Protein AF-A0A2E7ARB1-F1 (afdb_monomer)

Secondary structure (DSSP, 8-state):
-----------------------SHHHHHHHHHHHHHHTT-TTPBP-----S-GGG--SS-HHHHHHHHTTPBB---EEETTEEEEEB-SSS-SEEEEE-TTT-------

Mean predicted aligned error: 11.28 Å

pLDDT: mean 81.91, std 20.46, range [34.84, 97.38]

Solvent-accessible surface area (backbone atoms only — not comparable to full-atom values): 7170 Å² total; per-residue (Å²): 134,86,83,85,86,80,84,86,78,90,69,82,85,76,78,81,78,86,71,86,87,88,67,73,64,52,59,48,50,52,48,51,42,52,51,45,52,74,71,53,47,49,72,37,65,33,83,64,61,89,77,91,58,54,85,77,43,85,74,59,56,52,67,58,43,28,60,68,42,40,74,24,30,28,64,42,70,47,75,60,78,72,30,39,38,29,36,34,59,69,94,65,75,52,62,51,76,47,69,46,76,94,80,54,83,87,83,88,78,135

Sequence (110 aa):
MSGKREEWQQQPLILSLSKESKMPELPEVENTRRNLVRAGLPGSTITGANITWANTVKKPSAAELAEGLKGRTIQDIERQGKYLILPLSGSGPTNFIIHLGMTGRLQVQP

Structure (mmCIF, N/CA/C/O backbone):
data_AF-A0A2E7ARB1-F1
#
_entry.id   AF-A0A2E7ARB1-F1
#
loop_
_atom_site.group_PDB
_atom_site.id
_atom_site.type_symbol
_atom_site.label_atom_id
_atom_site.label_alt_id
_atom_site.label_comp_id
_atom_site.label_asym_id
_atom_site.label_entity_id
_atom_site.label_seq_id
_atom_site.pdbx_PDB_ins_code
_atom_site.Cartn_x
_atom_site.Cartn_y
_atom_site.Cartn_z
_atom_site.occupancy
_atom_site.B_iso_or_equiv
_atom_site.auth_seq_id
_atom_site.auth_comp_id
_atom_site.auth_asym_id
_atom_site.auth_atom_id
_atom_site.pdbx_PDB_model_num
ATOM 1 N N . MET A 1 1 ? 8.668 27.743 -69.723 1.00 40.34 1 MET A N 1
ATOM 2 C CA . MET A 1 1 ? 9.175 28.670 -68.687 1.00 40.34 1 MET A CA 1
ATOM 3 C C . MET A 1 1 ? 8.014 29.174 -67.850 1.00 40.34 1 MET A C 1
ATOM 5 O O . MET A 1 1 ? 7.012 29.535 -68.442 1.00 40.34 1 MET A O 1
ATOM 9 N N . SER A 1 2 ? 8.218 29.239 -66.528 1.00 39.94 2 SER A N 1
ATOM 10 C CA . SER A 1 2 ? 7.452 30.008 -65.528 1.00 39.94 2 SER A CA 1
ATOM 11 C C . SER A 1 2 ? 5.959 29.662 -65.413 1.00 39.94 2 SER A C 1
ATOM 13 O O . SER A 1 2 ? 5.166 29.947 -66.294 1.00 39.94 2 SER A O 1
ATOM 15 N N . GLY A 1 3 ? 5.502 28.985 -64.362 1.00 37.09 3 GLY A N 1
ATOM 16 C CA . GLY A 1 3 ? 5.639 29.440 -62.978 1.00 37.09 3 GLY A CA 1
ATOM 17 C C . GLY A 1 3 ? 4.308 30.059 -62.548 1.00 37.09 3 GLY A C 1
ATOM 18 O O . GLY A 1 3 ? 4.203 31.274 -62.405 1.00 37.09 3 GLY A O 1
ATOM 19 N N . LYS A 1 4 ? 3.274 29.215 -62.434 1.00 39.66 4 LYS A N 1
ATOM 20 C CA . LYS A 1 4 ? 1.928 29.591 -61.989 1.00 39.66 4 LYS A CA 1
ATOM 21 C C . LYS A 1 4 ? 2.011 29.938 -60.497 1.00 39.66 4 LYS A C 1
ATOM 23 O O . LYS A 1 4 ? 2.361 29.085 -59.687 1.00 39.66 4 LYS A O 1
ATOM 28 N N . ARG A 1 5 ? 1.795 31.213 -60.169 1.00 47.06 5 ARG A N 1
ATOM 29 C CA . ARG A 1 5 ? 1.666 31.740 -58.805 1.00 47.06 5 ARG A CA 1
ATOM 30 C C . ARG A 1 5 ? 0.182 31.844 -58.498 1.00 47.06 5 ARG A C 1
ATOM 32 O O . ARG A 1 5 ? -0.439 32.745 -59.028 1.00 47.06 5 ARG A O 1
ATOM 39 N N . GLU A 1 6 ? -0.308 30.954 -57.651 1.00 40.81 6 GLU A N 1
ATOM 40 C CA . GLU A 1 6 ? -1.586 30.940 -56.922 1.00 40.81 6 GLU A CA 1
ATOM 41 C C . GLU A 1 6 ? -1.445 29.669 -56.060 1.00 40.81 6 GLU A C 1
ATOM 43 O O . GLU A 1 6 ? -1.047 28.633 -56.577 1.00 40.81 6 GLU A O 1
ATOM 48 N N . GLU A 1 7 ? -1.560 29.642 -54.737 1.00 42.78 7 GLU A N 1
ATOM 49 C CA . GLU A 1 7 ? -2.698 30.052 -53.929 1.00 42.78 7 GLU A CA 1
ATOM 50 C C . GLU A 1 7 ? -2.299 29.741 -52.465 1.00 42.78 7 GLU A C 1
ATOM 52 O O . GLU A 1 7 ? -1.845 28.634 -52.181 1.00 42.78 7 GLU A O 1
ATOM 57 N N . TRP A 1 8 ? -2.427 30.683 -51.526 1.00 34.84 8 TRP A N 1
ATOM 58 C CA . TRP A 1 8 ? -2.340 30.385 -50.087 1.00 34.84 8 TRP A CA 1
ATOM 59 C C . TRP A 1 8 ? -3.606 30.911 -49.418 1.00 34.84 8 TRP A C 1
ATOM 61 O O . TRP A 1 8 ? -3.603 31.946 -48.754 1.00 34.84 8 TRP A O 1
ATOM 71 N N . GLN A 1 9 ? -4.717 30.205 -49.635 1.00 41.69 9 GLN A N 1
ATOM 72 C CA . GLN A 1 9 ? -5.863 30.298 -48.739 1.00 41.69 9 GLN A CA 1
ATOM 73 C C . GLN A 1 9 ? -5.494 29.603 -47.429 1.00 41.69 9 GLN A C 1
ATOM 75 O O . GLN A 1 9 ? -5.115 28.431 -47.408 1.00 41.69 9 GLN A O 1
ATOM 80 N N . GLN A 1 10 ? -5.574 30.359 -46.338 1.00 48.06 10 GLN A N 1
ATOM 81 C CA . GLN A 1 10 ? -5.403 29.850 -44.989 1.00 48.06 10 GLN A CA 1
ATOM 82 C C . GLN A 1 10 ? -6.454 28.777 -44.705 1.00 48.06 10 GLN A C 1
ATOM 84 O O . GLN A 1 10 ? -7.639 29.071 -44.575 1.00 48.06 10 GLN A O 1
ATOM 89 N N . GLN A 1 11 ? -5.998 27.535 -44.582 1.00 48.62 11 GLN A N 1
ATOM 90 C CA . GLN A 1 11 ? -6.768 26.449 -43.995 1.00 48.62 11 GLN A CA 1
ATOM 91 C C . GLN A 1 11 ? -6.165 26.169 -42.613 1.00 48.62 11 GLN A C 1
ATOM 93 O O . GLN A 1 11 ? -4.945 26.001 -42.513 1.00 48.62 11 GLN A O 1
ATOM 98 N N . PRO A 1 12 ? -6.966 26.175 -41.534 1.00 38.34 12 PRO A N 1
ATOM 99 C CA . PRO A 1 12 ? -6.458 25.918 -40.197 1.00 38.34 12 PRO A CA 1
ATOM 100 C C . PRO A 1 12 ? -5.870 24.507 -40.148 1.00 38.34 12 PRO A C 1
ATOM 102 O O . PRO A 1 12 ? -6.464 23.560 -40.660 1.00 38.34 12 PRO A O 1
ATOM 105 N N . LEU A 1 13 ? -4.689 24.391 -39.537 1.00 40.78 13 LEU A N 1
ATOM 106 C CA . LEU A 1 13 ? -4.010 23.136 -39.226 1.00 40.78 13 LEU A CA 1
ATOM 107 C C . LEU A 1 13 ? -4.958 22.218 -38.441 1.00 40.78 13 LEU A C 1
ATOM 109 O O . LEU A 1 13 ? -4.995 22.245 -37.212 1.00 40.78 13 LEU A O 1
ATOM 113 N N . ILE A 1 14 ? -5.712 21.378 -39.150 1.00 42.19 14 ILE A N 1
ATOM 114 C CA . ILE A 1 14 ? -6.279 20.166 -38.573 1.00 42.19 14 ILE A CA 1
ATOM 115 C C . ILE A 1 14 ? -5.076 19.260 -38.345 1.00 42.19 14 ILE A C 1
ATOM 117 O O . ILE A 1 14 ? -4.572 18.606 -39.259 1.00 42.19 14 ILE A O 1
ATOM 121 N N . LEU A 1 15 ? -4.555 19.313 -37.121 1.00 40.62 15 LEU A N 1
ATOM 122 C CA . LEU A 1 15 ? -3.476 18.465 -36.654 1.00 40.62 15 LEU A CA 1
ATOM 123 C C . LEU A 1 15 ? -3.978 17.016 -36.692 1.00 40.62 15 LEU A C 1
ATOM 125 O O . LEU A 1 15 ? -4.616 16.529 -35.761 1.00 40.62 15 LEU A O 1
ATOM 129 N N . SER A 1 16 ? -3.710 16.339 -37.807 1.00 51.91 16 SER A N 1
ATOM 130 C CA . SER A 1 16 ? -3.800 14.891 -37.918 1.00 51.91 16 SER A CA 1
ATOM 131 C C . SER A 1 16 ? -2.779 14.281 -36.956 1.00 51.91 16 SER A C 1
ATOM 133 O O . SER A 1 16 ? -1.606 14.101 -37.278 1.00 51.91 16 SER A O 1
ATOM 135 N N . LEU A 1 17 ? -3.217 14.012 -35.726 1.00 49.00 17 LEU A N 1
ATOM 136 C CA . LEU A 1 17 ? -2.490 13.191 -34.766 1.00 49.00 17 LEU A CA 1
ATOM 137 C C . LEU A 1 17 ? -2.907 11.734 -34.941 1.00 49.00 17 LEU A C 1
ATOM 139 O O . LEU A 1 17 ? -3.543 11.137 -34.079 1.00 49.00 17 LEU A O 1
ATOM 143 N N . SER A 1 18 ? -2.503 11.130 -36.053 1.00 51.53 18 SER A N 1
ATOM 144 C CA . SER A 1 18 ? -2.385 9.677 -36.124 1.00 51.53 18 SER A CA 1
ATOM 145 C C . SER A 1 18 ? -0.998 9.260 -35.637 1.00 51.53 18 SER A C 1
ATOM 147 O O . SER A 1 18 ? -0.069 9.086 -36.427 1.00 51.53 18 SER A O 1
ATOM 149 N N . LYS A 1 19 ? -0.874 9.083 -34.316 1.00 49.38 19 LYS A N 1
ATOM 150 C CA . LYS A 1 19 ? 0.039 8.095 -33.725 1.00 49.38 19 LYS A CA 1
ATOM 151 C C . LYS A 1 19 ? -0.495 7.600 -32.383 1.00 49.38 19 LYS A C 1
ATOM 153 O O . LYS A 1 19 ? 0.002 7.948 -31.316 1.00 49.38 19 LYS A O 1
ATOM 158 N N . GLU A 1 20 ? -1.509 6.753 -32.475 1.00 62.44 20 GLU A N 1
ATOM 159 C CA . GLU A 1 20 ? -1.827 5.773 -31.442 1.00 62.44 20 GLU A CA 1
ATOM 160 C C . GLU A 1 20 ? -0.581 4.897 -31.176 1.00 62.44 20 GLU A C 1
ATOM 162 O O . GLU A 1 20 ? 0.122 4.524 -32.120 1.00 62.44 20 GLU A O 1
ATOM 167 N N . SER A 1 21 ? -0.354 4.522 -29.910 1.00 56.66 21 SER A N 1
ATOM 168 C CA . SER A 1 21 ? 0.707 3.638 -29.366 1.00 56.66 21 SER A CA 1
ATOM 169 C C . SER A 1 21 ? 1.952 4.326 -28.780 1.00 56.66 21 SER A C 1
ATOM 171 O O . SER A 1 21 ? 2.974 4.454 -29.453 1.00 56.66 21 SER A O 1
ATOM 173 N N . LYS A 1 22 ? 1.905 4.668 -27.480 1.00 44.50 22 LYS A N 1
ATOM 174 C CA . LYS A 1 22 ? 2.970 4.388 -26.479 1.00 44.50 22 LYS A CA 1
ATOM 175 C C . LYS A 1 22 ? 2.670 5.082 -25.146 1.00 44.50 22 LYS A C 1
ATOM 177 O O . LYS A 1 22 ? 3.228 6.132 -24.883 1.00 44.50 22 LYS A O 1
ATOM 182 N N . MET A 1 23 ? 1.861 4.470 -24.283 1.00 43.19 23 MET A N 1
ATOM 183 C CA . MET A 1 23 ? 2.086 4.488 -22.826 1.00 43.19 23 MET A CA 1
ATOM 184 C C . MET A 1 23 ? 1.403 3.252 -22.224 1.00 43.19 23 MET A C 1
ATOM 186 O O . MET A 1 23 ? 0.275 3.373 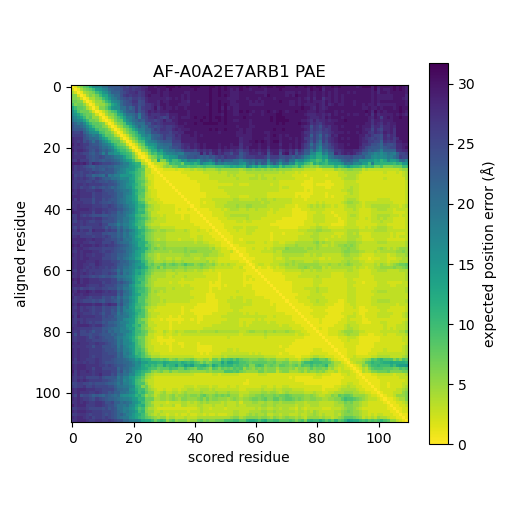-21.769 1.00 43.19 23 MET A O 1
ATOM 190 N N . PRO A 1 24 ? 2.020 2.057 -22.250 1.00 50.41 24 PRO A N 1
ATOM 191 C CA . PRO A 1 24 ? 1.475 0.892 -21.545 1.00 50.41 24 PRO A CA 1
ATOM 192 C C . PRO A 1 24 ? 1.498 1.061 -20.013 1.00 50.41 24 PRO A C 1
ATOM 194 O O . PRO A 1 24 ? 0.604 0.568 -19.332 1.00 50.41 24 PRO A O 1
ATOM 197 N N . GLU A 1 25 ? 2.446 1.832 -19.468 1.00 58.69 25 GLU A N 1
ATOM 198 C CA . GLU A 1 25 ? 2.661 1.895 -18.013 1.00 58.69 25 GLU A CA 1
ATOM 199 C C . GLU A 1 25 ? 1.632 2.748 -17.247 1.00 58.69 25 GLU A C 1
ATOM 201 O O . GLU A 1 25 ? 1.252 2.402 -16.131 1.00 58.69 25 GLU A O 1
ATOM 206 N N . LEU A 1 26 ? 1.121 3.850 -17.817 1.00 69.88 26 LEU A N 1
ATOM 207 C CA . LEU A 1 26 ? 0.101 4.666 -17.130 1.00 69.88 26 LEU A CA 1
ATOM 208 C C . LEU A 1 26 ? -1.257 3.947 -16.990 1.00 69.88 26 LEU A C 1
ATOM 210 O O . LEU A 1 26 ? -1.830 3.995 -15.895 1.00 69.88 26 LEU A O 1
ATOM 214 N N . PRO A 1 27 ? -1.780 3.265 -18.032 1.00 79.25 27 PRO A N 1
ATOM 215 C CA . PRO A 1 27 ? -2.935 2.385 -17.904 1.00 79.25 27 PRO A CA 1
ATOM 216 C C . PRO A 1 27 ? -2.730 1.279 -16.871 1.00 79.25 27 PRO A C 1
ATOM 218 O O . PRO A 1 27 ? -3.678 0.941 -16.168 1.00 79.25 27 PRO A O 1
ATOM 221 N N . GLU A 1 28 ? -1.521 0.728 -16.747 1.00 84.75 28 GLU A N 1
ATOM 222 C CA . GLU A 1 28 ? -1.236 -0.351 -15.798 1.00 84.75 28 GLU A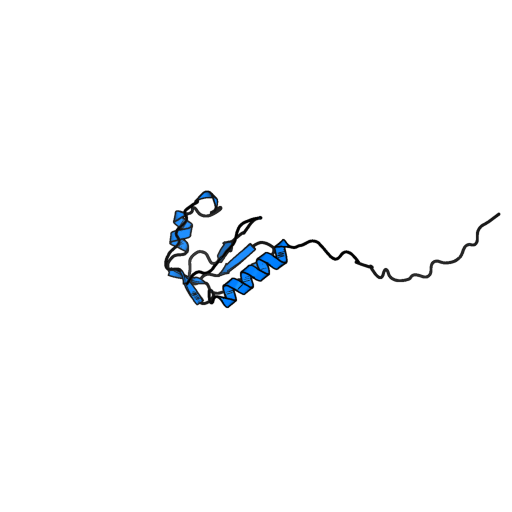 CA 1
ATOM 223 C C . GLU A 1 28 ? -1.282 0.119 -14.340 1.00 84.75 28 GLU A C 1
ATOM 225 O O . GLU A 1 28 ? -1.898 -0.539 -13.495 1.00 84.75 28 GLU A O 1
ATOM 230 N N . VAL A 1 29 ? -0.728 1.299 -14.039 1.00 90.12 29 VAL A N 1
ATOM 231 C CA . VAL A 1 29 ? -0.844 1.895 -12.698 1.00 90.12 29 VAL A CA 1
ATOM 232 C C . VAL A 1 29 ? -2.308 2.210 -12.378 1.00 90.12 29 VAL A C 1
ATOM 234 O O . VAL A 1 29 ? -2.771 1.927 -11.275 1.00 90.12 29 VAL A O 1
ATOM 237 N N . GLU A 1 30 ? -3.072 2.738 -13.339 1.00 92.88 30 GLU A N 1
ATOM 238 C CA . GLU A 1 30 ? -4.506 2.989 -13.142 1.00 92.88 30 GLU A CA 1
ATOM 239 C C . GLU A 1 30 ? -5.309 1.689 -12.967 1.00 92.88 30 GLU A C 1
ATOM 241 O O . GLU A 1 30 ? -6.198 1.618 -12.120 1.00 92.88 30 GLU A O 1
ATOM 246 N N . ASN A 1 31 ? -4.984 0.636 -13.719 1.00 93.06 31 ASN A N 1
ATOM 247 C CA . ASN A 1 31 ? -5.559 -0.695 -13.526 1.00 93.06 31 ASN A CA 1
ATOM 248 C C . ASN A 1 31 ? -5.261 -1.224 -12.126 1.00 93.06 31 ASN A C 1
ATOM 250 O O . ASN A 1 31 ? -6.173 -1.690 -11.446 1.00 93.06 31 ASN A O 1
ATOM 254 N N . THR A 1 32 ? -4.012 -1.105 -11.677 1.00 93.31 32 THR A N 1
ATOM 255 C CA . THR A 1 32 ? -3.605 -1.499 -10.325 1.00 93.31 32 THR A CA 1
ATOM 256 C C . THR A 1 32 ? -4.416 -0.740 -9.279 1.00 93.31 32 THR 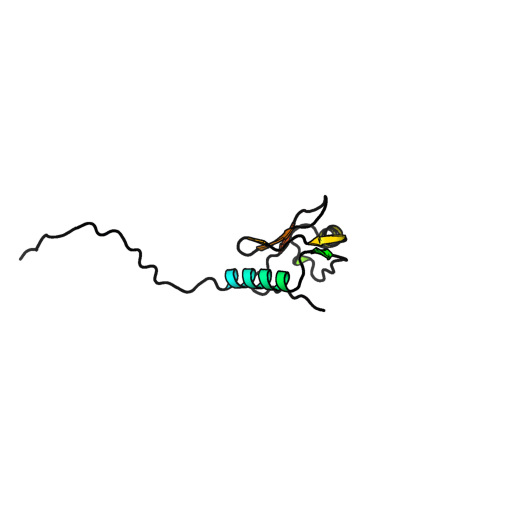A C 1
ATOM 258 O O . THR A 1 32 ? -5.008 -1.367 -8.405 1.00 93.31 32 THR A O 1
ATOM 261 N N . ARG A 1 33 ? -4.546 0.588 -9.416 1.00 95.00 33 ARG A N 1
ATOM 262 C CA . ARG A 1 33 ? -5.380 1.424 -8.538 1.00 95.00 33 ARG A CA 1
ATOM 263 C C . ARG A 1 33 ? -6.815 0.897 -8.459 1.00 95.00 33 ARG A C 1
ATOM 265 O O . ARG A 1 33 ? -7.316 0.631 -7.370 1.00 95.00 33 ARG A O 1
ATOM 272 N N . ARG A 1 34 ? -7.463 0.682 -9.611 1.00 94.56 34 ARG A N 1
ATOM 273 C CA . ARG A 1 34 ? -8.840 0.162 -9.680 1.00 94.56 34 ARG A CA 1
ATOM 274 C C . ARG A 1 34 ? -8.980 -1.220 -9.051 1.00 94.56 34 ARG A C 1
ATOM 276 O O . ARG A 1 34 ? -9.974 -1.468 -8.375 1.00 94.56 34 ARG A O 1
ATOM 283 N N . ASN A 1 35 ? -8.013 -2.106 -9.265 1.00 94.38 35 ASN A N 1
ATOM 284 C CA . ASN A 1 35 ? -8.036 -3.452 -8.699 1.00 94.38 35 ASN A CA 1
ATOM 285 C C . ASN A 1 35 ? -7.935 -3.420 -7.174 1.00 94.38 35 ASN A C 1
ATOM 287 O O . ASN A 1 35 ? -8.693 -4.114 -6.506 1.00 94.38 35 ASN A O 1
ATOM 291 N N . LEU A 1 36 ? -7.061 -2.576 -6.622 1.00 94.88 36 LEU A N 1
ATOM 292 C CA . LEU A 1 36 ? -6.930 -2.413 -5.176 1.00 94.88 36 LEU A CA 1
ATOM 293 C C . LEU A 1 36 ? -8.208 -1.830 -4.549 1.00 94.88 36 LEU A C 1
ATOM 295 O O . LEU A 1 36 ? -8.659 -2.319 -3.517 1.00 94.88 36 LEU A O 1
ATOM 299 N N . VAL A 1 37 ? -8.842 -0.846 -5.198 1.00 95.56 37 VAL A N 1
ATOM 300 C CA . VAL A 1 37 ? -10.136 -0.303 -4.744 1.00 95.56 37 VAL A CA 1
ATOM 301 C C . VAL A 1 37 ? -11.222 -1.381 -4.768 1.00 95.56 37 VAL A C 1
ATOM 303 O O . VAL A 1 37 ? -11.933 -1.557 -3.785 1.00 95.56 37 VAL A O 1
ATOM 306 N N . ARG A 1 38 ? -11.324 -2.151 -5.861 1.00 95.31 38 ARG A N 1
ATOM 307 C CA . ARG A 1 38 ? -12.288 -3.262 -5.985 1.00 95.31 38 ARG A CA 1
ATOM 308 C C . ARG A 1 38 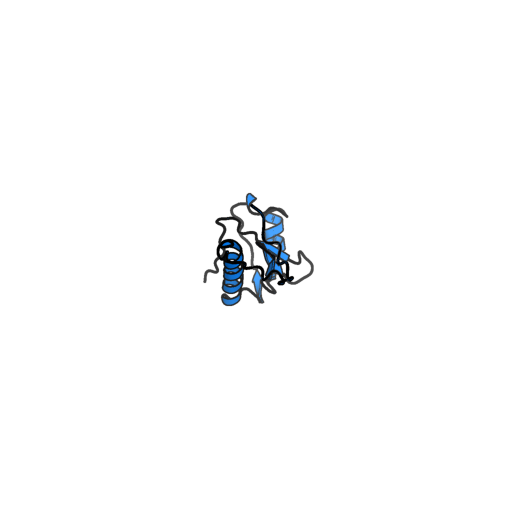? -12.062 -4.367 -4.957 1.00 95.31 38 ARG A C 1
ATOM 310 O O . ARG A 1 38 ? -13.020 -5.019 -4.565 1.00 95.31 38 ARG A O 1
ATOM 317 N N . ALA A 1 39 ? -10.819 -4.566 -4.530 1.00 94.62 39 ALA A N 1
ATOM 318 C CA . ALA A 1 39 ? -10.468 -5.506 -3.475 1.00 94.62 39 ALA A CA 1
ATOM 319 C C . ALA A 1 39 ? -10.823 -5.004 -2.059 1.00 94.62 39 ALA A C 1
ATOM 321 O O . ALA A 1 39 ? -10.595 -5.729 -1.097 1.00 94.62 39 ALA A O 1
ATOM 322 N N . GLY A 1 40 ? -11.375 -3.792 -1.914 1.00 94.88 40 GLY A N 1
ATOM 323 C CA . GLY A 1 40 ? -11.841 -3.267 -0.627 1.00 94.88 40 GLY A CA 1
ATOM 324 C C . GLY A 1 40 ? -10.740 -2.677 0.255 1.00 94.88 40 GLY A C 1
ATOM 325 O O . GLY A 1 40 ? -10.899 -2.610 1.470 1.00 94.88 40 GLY A O 1
ATOM 326 N N . LEU A 1 41 ? -9.613 -2.250 -0.327 1.00 94.81 41 LEU A N 1
ATOM 327 C CA . LEU A 1 41 ? -8.538 -1.628 0.453 1.00 94.81 41 LEU A CA 1
ATOM 328 C C . LEU A 1 41 ? -8.947 -0.302 1.131 1.00 94.81 41 LEU A C 1
ATOM 330 O O . LEU A 1 41 ? -8.561 -0.107 2.284 1.00 94.81 41 LEU A O 1
ATOM 334 N N . PRO A 1 42 ? -9.689 0.620 0.478 1.00 96.69 42 PRO A N 1
ATOM 335 C CA . PRO A 1 42 ? -10.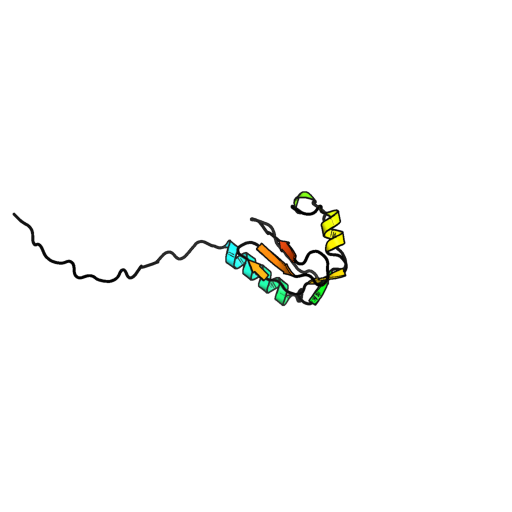195 1.815 1.151 1.00 96.69 42 PRO A CA 1
ATOM 336 C C . PRO A 1 42 ? -11.070 1.452 2.357 1.00 96.69 42 PRO A C 1
ATOM 338 O O . PRO A 1 42 ? -11.931 0.580 2.273 1.00 96.69 42 PRO A O 1
ATOM 341 N N . GLY A 1 43 ? -10.838 2.113 3.488 1.00 96.38 43 GLY A N 1
ATOM 342 C CA . GLY A 1 43 ? -11.459 1.812 4.778 1.00 96.38 43 GLY A CA 1
ATOM 343 C C . GLY A 1 43 ? -10.762 0.711 5.586 1.00 96.38 43 GLY A C 1
ATOM 344 O O . GLY A 1 43 ? -11.093 0.527 6.755 1.00 96.38 43 GLY A O 1
ATOM 345 N N . SER A 1 44 ? -9.772 0.009 5.024 1.00 96.12 44 SER A N 1
ATOM 346 C CA . SER A 1 44 ? -9.022 -1.024 5.748 1.00 96.12 44 SER A CA 1
ATOM 347 C C . SER A 1 44 ? -7.966 -0.426 6.680 1.00 96.12 44 SER A C 1
ATOM 349 O O . SER A 1 44 ? -7.238 0.502 6.313 1.00 96.12 44 SER A O 1
ATOM 351 N N . THR A 1 45 ? -7.838 -1.003 7.878 1.00 96.69 45 THR A N 1
ATOM 352 C CA . THR A 1 45 ? -6.810 -0.635 8.864 1.00 96.69 45 THR A CA 1
ATOM 353 C C . THR A 1 45 ? -5.590 -1.537 8.740 1.00 96.69 45 THR A C 1
ATOM 355 O O . THR A 1 45 ? -5.689 -2.761 8.807 1.00 96.69 45 THR A O 1
ATOM 358 N N . ILE A 1 46 ? -4.419 -0.925 8.602 1.00 95.94 46 ILE A N 1
ATOM 359 C CA . ILE A 1 46 ? -3.139 -1.619 8.520 1.00 95.94 46 ILE A CA 1
ATOM 360 C C . ILE A 1 46 ? -2.760 -2.120 9.918 1.00 95.94 46 ILE A C 1
ATOM 362 O O . ILE A 1 46 ? -2.526 -1.333 10.832 1.00 95.94 46 ILE A O 1
ATOM 366 N N . THR A 1 47 ? -2.669 -3.435 10.101 1.00 96.81 47 THR A N 1
ATOM 367 C CA . THR A 1 47 ? -2.295 -4.052 11.390 1.00 96.81 47 THR A CA 1
ATOM 368 C C . THR A 1 47 ? -0.781 -4.134 11.596 1.00 96.81 47 THR A C 1
ATOM 370 O O . THR A 1 47 ? -0.304 -4.171 12.731 1.00 96.81 47 THR A O 1
ATOM 373 N N . GLY A 1 48 ? -0.017 -4.117 10.505 1.00 94.69 48 GLY A N 1
ATOM 374 C CA . GLY A 1 48 ? 1.439 -4.095 10.492 1.00 94.69 48 GLY A CA 1
ATOM 375 C C . GLY A 1 48 ? 1.978 -4.185 9.066 1.00 94.69 48 GLY A C 1
ATOM 376 O O . GLY A 1 48 ? 1.233 -4.456 8.125 1.00 94.69 48 GLY A O 1
ATOM 377 N N . ALA A 1 49 ? 3.281 -3.963 8.907 1.00 94.81 49 ALA A N 1
ATOM 378 C CA . ALA A 1 49 ? 3.972 -4.101 7.632 1.00 94.81 49 ALA A CA 1
ATOM 379 C C . ALA A 1 49 ? 5.237 -4.943 7.814 1.00 94.81 49 ALA A C 1
ATOM 381 O O . ALA A 1 49 ? 6.061 -4.652 8.679 1.00 94.81 49 ALA A O 1
ATOM 382 N N . ASN A 1 50 ? 5.399 -5.973 6.984 1.00 95.50 50 ASN A N 1
ATOM 383 C CA . ASN A 1 50 ? 6.615 -6.778 6.938 1.00 95.50 50 ASN A CA 1
ATOM 384 C C . ASN A 1 50 ? 7.428 -6.399 5.696 1.00 95.50 50 ASN A C 1
ATOM 386 O O . ASN A 1 50 ? 6.988 -6.632 4.570 1.00 95.50 50 ASN A O 1
ATOM 390 N N . ILE A 1 51 ? 8.605 -5.805 5.897 1.00 95.06 51 ILE A N 1
ATOM 391 C CA . ILE A 1 51 ? 9.460 -5.304 4.815 1.00 95.06 51 ILE A CA 1
ATOM 392 C C . ILE A 1 51 ? 10.710 -6.174 4.750 1.00 95.06 51 ILE A C 1
ATOM 394 O O . ILE A 1 51 ? 11.643 -6.011 5.529 1.00 95.06 51 ILE A O 1
ATOM 398 N N . THR A 1 52 ? 10.729 -7.101 3.797 1.00 94.19 52 THR A N 1
ATOM 399 C CA . THR A 1 52 ? 11.824 -8.069 3.631 1.00 94.19 52 THR A CA 1
ATOM 400 C C . THR A 1 52 ? 13.033 -7.492 2.897 1.00 94.19 52 THR A C 1
ATOM 402 O O . THR A 1 52 ? 14.143 -7.995 3.053 1.00 94.19 52 THR A O 1
ATOM 405 N N . TRP A 1 53 ? 12.845 -6.423 2.116 1.00 93.81 53 TRP A N 1
ATOM 406 C CA . TRP A 1 53 ? 13.920 -5.756 1.385 1.00 93.81 53 TRP A CA 1
ATOM 407 C C . TRP A 1 53 ? 13.913 -4.245 1.625 1.00 93.81 53 TRP A C 1
ATOM 409 O O . TRP A 1 53 ? 13.184 -3.494 0.969 1.00 93.81 53 TRP A O 1
ATOM 419 N N . ALA A 1 54 ? 14.756 -3.799 2.562 1.00 91.50 54 ALA A N 1
ATOM 420 C CA . ALA A 1 54 ? 14.817 -2.411 3.022 1.00 91.50 54 ALA A CA 1
ATOM 421 C C . ALA A 1 54 ? 15.107 -1.396 1.900 1.00 91.50 54 ALA A C 1
ATOM 423 O O . ALA A 1 54 ? 14.567 -0.295 1.936 1.00 91.50 54 ALA A O 1
ATOM 424 N N . ASN A 1 55 ? 15.865 -1.780 0.863 1.00 91.88 55 ASN A N 1
ATOM 425 C CA . ASN A 1 55 ? 16.191 -0.902 -0.273 1.00 91.88 55 ASN A CA 1
ATOM 426 C C . ASN A 1 55 ? 14.966 -0.485 -1.107 1.00 91.88 55 ASN A C 1
ATOM 428 O O . ASN A 1 55 ? 15.053 0.454 -1.898 1.00 91.88 55 ASN A O 1
ATOM 432 N N . THR A 1 56 ? 13.825 -1.160 -0.939 1.00 91.81 56 THR A N 1
ATOM 433 C CA . THR A 1 56 ? 12.554 -0.757 -1.563 1.00 91.81 56 THR A CA 1
ATOM 434 C C . THR A 1 56 ? 12.032 0.555 -0.972 1.00 91.81 56 THR A C 1
ATOM 436 O O . THR A 1 56 ? 11.337 1.315 -1.648 1.00 91.81 56 THR A O 1
ATOM 439 N N . VAL A 1 57 ? 12.376 0.845 0.286 1.00 93.88 57 VAL A N 1
ATOM 440 C CA . VAL A 1 57 ? 11.936 2.048 0.989 1.00 93.88 57 VAL A CA 1
ATOM 441 C C . VAL A 1 57 ? 12.966 3.146 0.777 1.00 93.88 57 VAL A C 1
ATOM 443 O O . VAL A 1 57 ? 14.095 3.065 1.250 1.00 93.88 57 VAL A O 1
ATOM 446 N N . LYS A 1 58 ? 12.571 4.198 0.056 1.00 93.25 58 LYS A N 1
ATOM 447 C CA . LYS A 1 58 ? 13.457 5.347 -0.162 1.00 93.25 58 LYS A CA 1
ATOM 448 C C . LYS A 1 58 ? 13.535 6.256 1.057 1.00 93.25 58 LYS A C 1
ATOM 450 O O . LYS A 1 58 ? 14.624 6.689 1.416 1.00 93.25 58 LYS A O 1
ATOM 455 N N . LYS A 1 59 ? 12.374 6.613 1.609 1.00 91.12 59 LYS A N 1
ATOM 456 C CA . LYS A 1 59 ? 12.199 7.464 2.791 1.00 91.12 59 LYS A CA 1
ATOM 457 C C . LYS A 1 59 ? 10.849 7.122 3.433 1.00 91.12 59 LYS A C 1
ATOM 459 O O . LYS A 1 59 ? 9.889 6.961 2.674 1.00 91.12 59 LYS A O 1
ATOM 464 N N . PRO A 1 60 ? 10.733 7.067 4.769 1.00 91.88 60 PRO A N 1
ATOM 465 C CA . PRO A 1 60 ? 11.803 7.096 5.781 1.00 91.88 60 PRO A CA 1
ATOM 466 C C . PRO A 1 60 ? 12.605 5.772 5.778 1.00 91.88 60 PRO A C 1
ATOM 468 O O . PRO A 1 60 ? 12.698 5.135 4.730 1.00 91.88 60 PRO A O 1
ATOM 471 N N . SER A 1 61 ? 13.217 5.342 6.885 1.00 94.69 61 SER A N 1
ATOM 472 C CA . SER A 1 61 ? 13.745 3.971 6.966 1.00 94.69 61 SER A CA 1
ATOM 473 C C . SER A 1 61 ? 12.614 2.930 6.931 1.00 94.69 61 SER A C 1
ATOM 475 O O . SER A 1 61 ? 11.450 3.238 7.190 1.00 94.69 61 SER A O 1
ATOM 477 N N . ALA A 1 62 ? 12.941 1.671 6.627 1.00 94.31 62 ALA A N 1
ATOM 478 C CA . ALA A 1 62 ? 11.948 0.594 6.593 1.00 94.31 62 ALA A CA 1
ATOM 479 C C . ALA A 1 62 ? 11.254 0.379 7.953 1.00 94.31 62 ALA A C 1
ATOM 481 O O . ALA A 1 62 ? 10.043 0.175 7.992 1.00 94.31 62 ALA A O 1
ATOM 482 N N . ALA A 1 63 ? 11.996 0.476 9.060 1.00 93.94 63 ALA A N 1
ATOM 483 C CA . ALA A 1 63 ? 11.432 0.346 10.403 1.00 93.94 63 ALA A CA 1
ATOM 484 C C . ALA A 1 63 ? 10.468 1.499 10.727 1.00 93.94 63 ALA A C 1
ATOM 486 O O . ALA A 1 63 ? 9.347 1.262 11.167 1.00 93.94 63 ALA A O 1
ATOM 487 N N . GLU A 1 64 ? 10.865 2.740 10.434 1.00 94.00 64 GLU A N 1
ATOM 488 C CA . GLU A 1 64 ? 10.007 3.915 10.635 1.00 94.00 64 GLU A CA 1
ATOM 489 C C . GLU A 1 64 ? 8.755 3.869 9.759 1.00 94.00 64 GLU A C 1
ATOM 491 O O . GLU A 1 64 ? 7.680 4.269 10.201 1.00 94.00 64 GLU A O 1
ATOM 496 N N . LEU A 1 65 ? 8.869 3.365 8.525 1.00 94.19 65 LEU A N 1
ATOM 497 C CA . LEU A 1 65 ? 7.712 3.166 7.660 1.00 94.19 65 LEU A CA 1
ATOM 498 C C . LEU A 1 65 ? 6.755 2.134 8.265 1.00 94.19 65 LEU A C 1
ATOM 500 O O . LEU A 1 65 ? 5.557 2.387 8.323 1.00 94.19 65 LEU A O 1
ATOM 504 N N . ALA A 1 66 ? 7.265 0.987 8.719 1.00 94.38 66 ALA A N 1
ATOM 505 C CA . ALA A 1 66 ? 6.429 -0.066 9.286 1.00 94.38 66 ALA A CA 1
ATOM 506 C C . ALA A 1 66 ? 5.667 0.407 10.534 1.00 94.38 66 ALA A C 1
ATOM 508 O O . ALA A 1 66 ? 4.457 0.193 10.629 1.00 94.38 66 ALA A O 1
ATOM 509 N N . GLU A 1 67 ? 6.346 1.115 11.438 1.00 93.88 67 GLU A N 1
ATOM 510 C CA . GLU A 1 67 ? 5.715 1.715 12.616 1.00 93.88 67 GLU A CA 1
ATOM 511 C C . GLU A 1 67 ? 4.733 2.829 12.235 1.00 93.88 67 GLU A C 1
ATOM 513 O O . GLU A 1 67 ? 3.618 2.877 12.749 1.00 93.88 67 GLU A O 1
ATOM 518 N N . GLY A 1 68 ? 5.091 3.685 11.274 1.00 93.00 68 GLY A N 1
ATOM 519 C CA . GLY A 1 68 ? 4.234 4.776 10.812 1.00 93.00 68 GLY A CA 1
ATOM 520 C C . GLY A 1 68 ? 2.950 4.317 10.112 1.00 93.00 68 GLY A C 1
ATOM 521 O O . GLY A 1 68 ? 1.973 5.065 10.092 1.00 93.00 68 GLY A O 1
ATOM 522 N N . LEU A 1 69 ? 2.935 3.105 9.547 1.00 94.69 69 LEU A N 1
ATOM 523 C CA . LEU A 1 69 ? 1.757 2.505 8.915 1.00 94.69 69 LEU A CA 1
ATOM 524 C C . LEU A 1 69 ? 0.842 1.788 9.914 1.00 94.69 69 LEU A C 1
ATOM 526 O O . LEU A 1 69 ? -0.358 1.675 9.668 1.00 94.69 69 LEU A O 1
ATOM 530 N N . LYS A 1 70 ? 1.380 1.292 11.028 1.00 95.19 70 LYS A N 1
ATOM 531 C CA . LYS A 1 70 ? 0.632 0.474 11.983 1.00 95.19 70 LYS A CA 1
ATOM 532 C C . LYS A 1 70 ? -0.532 1.254 12.606 1.00 95.19 70 LYS A C 1
ATOM 534 O O . LYS A 1 70 ? -0.376 2.366 13.099 1.00 95.19 70 LYS A O 1
ATOM 539 N N . GLY A 1 71 ? -1.718 0.651 12.587 1.00 95.25 71 GLY A N 1
ATOM 540 C CA . GLY A 1 71 ? -2.956 1.232 13.108 1.00 95.25 71 GLY A CA 1
ATOM 541 C C . GLY A 1 71 ? -3.573 2.324 12.227 1.00 95.25 71 GLY A C 1
ATOM 542 O O . GLY A 1 71 ? -4.582 2.905 12.615 1.00 95.25 71 GLY A O 1
ATOM 543 N N . ARG A 1 72 ? -3.000 2.619 11.053 1.00 95.69 72 ARG A N 1
ATOM 544 C CA . ARG A 1 72 ? -3.532 3.626 10.124 1.00 95.69 72 ARG A CA 1
ATOM 545 C C . ARG A 1 72 ? -4.588 3.010 9.214 1.00 95.69 72 ARG A C 1
ATOM 547 O O . ARG A 1 72 ? -4.418 1.891 8.736 1.00 95.69 72 ARG A O 1
ATOM 554 N N . THR A 1 73 ? -5.633 3.768 8.908 1.00 96.94 73 THR A N 1
ATOM 555 C CA . THR A 1 73 ? -6.659 3.382 7.936 1.00 96.94 73 THR A CA 1
ATOM 556 C C . THR A 1 73 ? -6.375 4.021 6.584 1.00 96.94 73 THR A C 1
ATOM 558 O O . THR A 1 73 ? -6.212 5.242 6.500 1.00 96.94 73 THR A O 1
ATOM 561 N N . ILE A 1 74 ? -6.354 3.204 5.529 1.00 97.25 74 ILE A N 1
ATOM 562 C CA . ILE A 1 74 ? -6.250 3.659 4.137 1.00 97.25 74 ILE A CA 1
ATOM 563 C C . ILE A 1 74 ? -7.566 4.340 3.769 1.00 97.25 74 ILE A C 1
ATOM 565 O O . ILE A 1 74 ? -8.611 3.703 3.792 1.00 97.25 74 ILE A O 1
ATOM 569 N N . GLN A 1 75 ? -7.536 5.632 3.463 1.00 97.25 75 GLN A N 1
ATOM 570 C CA . GLN A 1 75 ? -8.745 6.403 3.158 1.00 97.25 75 GLN A CA 1
ATOM 571 C C . GLN A 1 75 ? -9.184 6.219 1.709 1.00 97.25 75 GLN A C 1
ATOM 573 O O . GLN A 1 75 ? -10.370 6.062 1.440 1.00 97.25 75 GLN A O 1
ATOM 578 N N . ASP A 1 76 ? -8.224 6.211 0.788 1.00 96.81 76 ASP A N 1
ATOM 579 C CA . ASP A 1 76 ? -8.469 6.042 -0.641 1.00 96.81 76 ASP A CA 1
ATOM 580 C C . ASP A 1 76 ? -7.201 5.524 -1.341 1.00 96.81 76 ASP A C 1
ATOM 582 O O . ASP A 1 76 ? -6.159 5.306 -0.712 1.00 96.81 76 ASP A O 1
ATOM 586 N N . ILE A 1 77 ? -7.286 5.315 -2.653 1.00 96.88 77 ILE A N 1
ATOM 587 C CA . ILE A 1 77 ? -6.156 5.023 -3.525 1.00 96.88 77 ILE A CA 1
ATOM 588 C C . ILE A 1 77 ? -6.249 5.917 -4.755 1.00 96.88 77 ILE A C 1
ATOM 590 O O . ILE A 1 77 ? -7.062 5.713 -5.666 1.00 96.88 77 ILE A O 1
ATOM 594 N N . GLU A 1 78 ? -5.336 6.870 -4.806 1.00 95.75 78 GLU A N 1
ATOM 595 C CA . GLU A 1 78 ? -5.189 7.845 -5.869 1.00 95.75 78 GLU A CA 1
ATOM 596 C C . GLU A 1 78 ? -4.004 7.488 -6.771 1.00 95.75 78 GLU A C 1
ATOM 598 O O . GLU A 1 78 ? -3.109 6.714 -6.413 1.00 95.75 78 GLU A O 1
ATOM 603 N N . ARG A 1 79 ? -3.983 8.069 -7.972 1.00 94.38 79 ARG A N 1
ATOM 604 C CA . ARG A 1 79 ? -2.851 7.951 -8.891 1.00 94.38 79 ARG A CA 1
ATOM 605 C C . ARG A 1 79 ? -2.417 9.321 -9.373 1.00 94.38 79 ARG A C 1
ATOM 607 O O . ARG A 1 79 ? -3.204 10.061 -9.955 1.00 94.38 79 ARG A O 1
ATOM 614 N N . GLN A 1 80 ? -1.120 9.580 -9.260 1.00 93.50 80 GLN A N 1
ATOM 615 C CA . GLN A 1 80 ? -0.481 10.746 -9.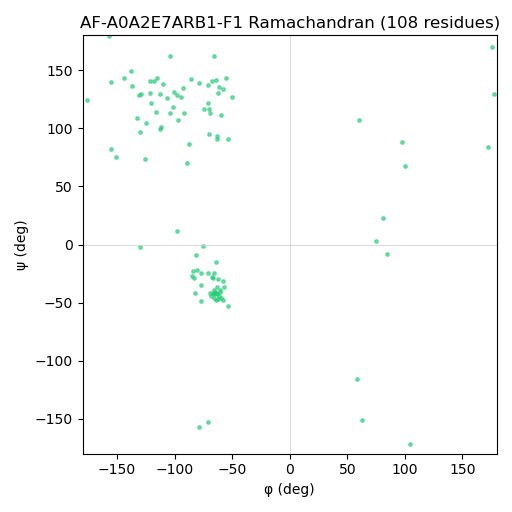852 1.00 93.50 80 GLN A CA 1
ATOM 616 C C . GLN A 1 80 ? 0.672 10.293 -10.750 1.00 93.50 80 GLN A C 1
ATOM 618 O O . GLN A 1 80 ? 1.729 9.860 -10.289 1.00 93.50 80 GLN A O 1
ATOM 623 N N . GLY A 1 81 ? 0.458 10.346 -12.067 1.00 91.94 81 GLY A N 1
ATOM 624 C CA . GLY A 1 81 ? 1.414 9.820 -13.043 1.00 91.94 81 GLY A CA 1
ATOM 625 C C . GLY A 1 81 ? 1.678 8.328 -12.817 1.00 91.94 81 GLY A C 1
ATOM 626 O O . GLY A 1 81 ? 0.763 7.515 -12.951 1.00 91.94 81 GLY A O 1
ATOM 627 N N . LYS A 1 82 ? 2.923 7.993 -12.464 1.00 91.56 82 LYS A N 1
ATOM 628 C CA . LYS A 1 82 ? 3.406 6.626 -12.198 1.00 91.56 82 LYS A CA 1
ATOM 629 C C . LYS A 1 82 ? 3.445 6.242 -10.711 1.00 91.56 82 LYS A C 1
ATOM 631 O O . LYS A 1 82 ? 4.067 5.247 -10.346 1.00 91.56 82 LYS A O 1
ATOM 636 N N . TYR A 1 83 ? 2.832 7.057 -9.857 1.00 93.81 83 TYR A N 1
ATOM 637 C CA . TYR A 1 83 ? 2.758 6.830 -8.419 1.00 93.81 83 TYR A CA 1
ATOM 638 C C . TYR A 1 83 ? 1.332 6.482 -8.011 1.00 93.81 83 TYR A C 1
ATOM 640 O O . TYR A 1 83 ? 0.381 7.115 -8.475 1.00 93.81 83 TYR A O 1
ATOM 648 N N . LEU A 1 84 ? 1.209 5.508 -7.116 1.00 95.88 84 LEU A N 1
ATOM 649 C CA . LEU A 1 84 ? 0.007 5.294 -6.320 1.00 95.88 84 LEU A CA 1
ATOM 650 C C . LEU A 1 84 ? 0.171 6.051 -5.008 1.00 95.88 84 LEU A C 1
ATOM 652 O O . LEU A 1 84 ? 1.233 5.988 -4.386 1.00 95.88 84 LEU A O 1
ATOM 656 N N . ILE A 1 85 ? -0.869 6.767 -4.608 1.00 97.19 85 ILE A N 1
ATOM 657 C CA . ILE A 1 85 ? -0.908 7.549 -3.377 1.00 97.19 85 ILE A CA 1
ATOM 658 C C . ILE A 1 85 ? -2.055 6.991 -2.546 1.00 97.19 85 ILE A C 1
ATOM 660 O O . ILE A 1 85 ? -3.186 6.932 -3.014 1.00 97.19 85 ILE A O 1
ATOM 664 N N . LEU A 1 86 ? -1.748 6.533 -1.338 1.00 97.31 86 LEU A N 1
ATOM 665 C CA . LEU A 1 86 ? -2.713 5.988 -0.395 1.00 97.31 86 LEU A CA 1
ATOM 666 C C . LEU A 1 86 ? -2.796 6.943 0.798 1.00 97.31 86 LEU A C 1
ATOM 668 O O . LEU A 1 86 ? -1.908 6.898 1.658 1.00 97.31 86 LEU A O 1
ATOM 672 N N . PRO A 1 87 ? -3.806 7.825 0.865 1.00 97.38 87 PRO A N 1
ATOM 673 C CA . PRO A 1 87 ? -3.988 8.687 2.020 1.00 97.38 87 PRO A CA 1
ATOM 674 C C . PRO A 1 87 ? -4.302 7.864 3.276 1.00 97.38 87 PRO A C 1
ATOM 676 O O . PRO A 1 87 ? -5.015 6.861 3.219 1.00 97.38 87 PRO A O 1
ATOM 679 N N . LEU A 1 88 ? -3.761 8.279 4.419 1.00 97.00 8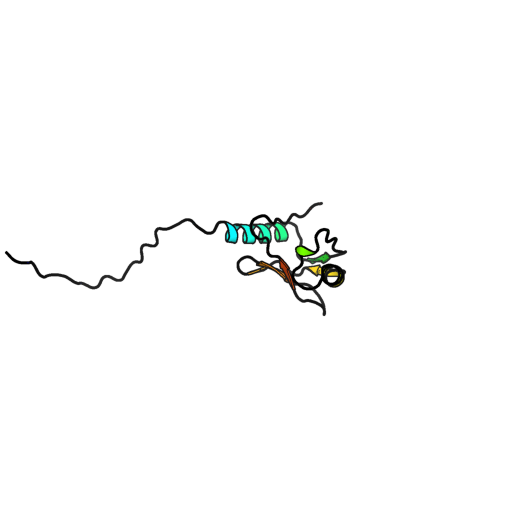8 LEU A N 1
ATOM 680 C CA . LEU A 1 88 ? -3.839 7.576 5.699 1.00 97.00 88 LEU A CA 1
ATOM 681 C C . LEU A 1 88 ? -4.489 8.452 6.777 1.00 97.00 88 LEU A C 1
ATOM 683 O O . LEU A 1 88 ? -4.188 9.638 6.893 1.00 97.00 88 LEU A O 1
ATOM 687 N N . SER A 1 89 ? -5.324 7.855 7.628 1.00 95.88 89 SER A N 1
ATOM 688 C CA . SER A 1 89 ? -6.004 8.552 8.734 1.00 95.88 89 SER A CA 1
ATOM 689 C C . SER A 1 89 ? -5.079 8.953 9.884 1.00 95.88 89 SER A C 1
ATOM 691 O O . SER A 1 89 ? -4.367 8.092 10.389 1.00 95.88 89 SER A O 1
ATOM 693 N N . GLY A 1 90 ? -5.222 10.165 10.436 1.00 90.19 90 GLY A N 1
ATOM 694 C CA . GLY A 1 90 ? -4.639 10.600 11.721 1.00 90.19 90 GLY A CA 1
ATOM 695 C C . GLY A 1 90 ? -3.424 11.531 11.580 1.00 90.19 90 GLY A C 1
ATOM 696 O O . GLY A 1 90 ? -3.060 11.906 10.475 1.00 90.19 90 GLY A O 1
ATOM 697 N N . SER A 1 91 ? -2.727 11.838 12.682 1.00 79.56 91 SER A N 1
ATOM 698 C CA . SER A 1 91 ? -1.726 12.930 12.760 1.00 79.56 91 SER A CA 1
ATOM 699 C C . SER A 1 91 ? -0.306 12.639 12.237 1.00 79.56 91 SER A C 1
ATOM 701 O O . SER A 1 91 ? 0.501 13.561 12.157 1.00 79.56 91 SER A O 1
ATOM 703 N N . GLY A 1 92 ? 0.023 11.386 11.905 1.00 77.88 92 GLY A N 1
ATOM 704 C CA . GLY A 1 92 ? 1.307 10.997 11.308 1.00 77.88 92 GLY A CA 1
ATOM 705 C C . GLY A 1 92 ? 1.409 11.297 9.803 1.00 77.88 92 GLY A C 1
ATOM 706 O O . GLY A 1 92 ? 0.672 12.143 9.292 1.00 77.88 92 GLY A O 1
ATOM 707 N N . PRO A 1 93 ? 2.288 10.590 9.061 1.00 80.19 93 PRO A N 1
ATOM 708 C CA . PRO A 1 93 ? 2.387 10.722 7.611 1.00 80.19 93 PRO A CA 1
ATOM 709 C C . PRO A 1 93 ? 1.010 10.599 6.955 1.00 80.19 93 PRO A C 1
ATOM 711 O O . PRO A 1 93 ? 0.264 9.644 7.201 1.00 80.19 93 PRO A O 1
ATOM 714 N N . THR A 1 94 ? 0.665 11.591 6.139 1.00 90.38 94 THR A N 1
ATOM 715 C CA . THR A 1 94 ? -0.664 11.691 5.525 1.00 90.38 94 THR A CA 1
ATOM 716 C C . THR A 1 94 ? -0.832 10.745 4.351 1.00 90.38 94 THR A C 1
ATOM 718 O O . THR A 1 94 ? -1.954 10.372 4.047 1.00 90.38 94 THR A O 1
ATOM 721 N N . ASN A 1 95 ? 0.265 10.339 3.707 1.00 95.12 95 ASN A N 1
ATOM 722 C CA . ASN A 1 95 ? 0.237 9.554 2.481 1.00 95.12 95 ASN A CA 1
ATOM 723 C C . ASN A 1 95 ? 1.276 8.435 2.511 1.00 95.12 95 ASN A C 1
ATOM 725 O O . ASN A 1 95 ? 2.441 8.664 2.842 1.00 95.12 95 ASN A O 1
ATOM 729 N N . PHE A 1 96 ? 0.869 7.250 2.067 1.00 95.62 96 PHE A N 1
ATOM 730 C CA . PHE A 1 96 ? 1.764 6.169 1.686 1.00 95.62 96 PHE A CA 1
ATOM 731 C C . PHE A 1 96 ? 1.883 6.123 0.162 1.00 95.62 96 PHE A C 1
ATOM 733 O O . PHE A 1 96 ? 0.892 5.960 -0.545 1.00 95.62 96 PHE A O 1
ATOM 740 N N . ILE A 1 97 ? 3.096 6.316 -0.355 1.00 96.00 97 ILE A N 1
ATOM 741 C CA . ILE A 1 97 ? 3.338 6.487 -1.792 1.00 96.00 97 ILE A CA 1
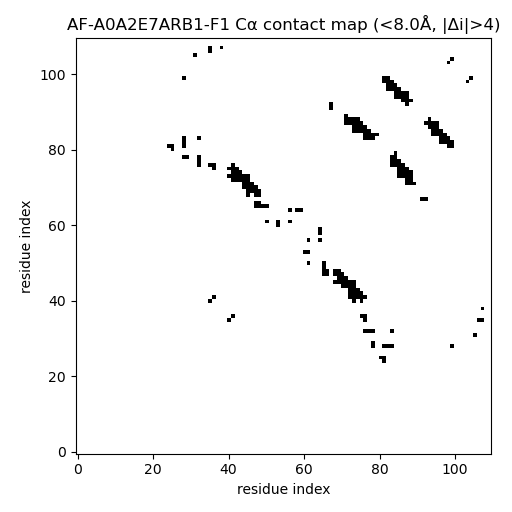ATOM 742 C C . ILE A 1 97 ? 4.109 5.289 -2.328 1.00 96.00 97 ILE A C 1
ATOM 744 O O . ILE A 1 97 ? 5.164 4.932 -1.802 1.00 96.00 97 ILE A O 1
ATOM 748 N N . ILE A 1 98 ? 3.611 4.707 -3.417 1.00 95.38 98 ILE A N 1
ATOM 749 C CA . ILE A 1 98 ? 4.200 3.534 -4.056 1.00 95.38 98 ILE A CA 1
ATOM 750 C C . ILE A 1 98 ? 4.561 3.870 -5.502 1.00 95.38 98 ILE A C 1
ATOM 752 O O . ILE A 1 98 ? 3.744 4.377 -6.270 1.00 95.38 98 ILE A O 1
ATOM 756 N N . HIS A 1 99 ? 5.793 3.543 -5.883 1.00 94.00 99 HIS A N 1
ATOM 757 C CA . HIS A 1 99 ? 6.257 3.554 -7.266 1.00 94.00 99 HIS A CA 1
ATOM 758 C C . HIS A 1 99 ? 6.612 2.127 -7.673 1.00 94.00 99 HIS A C 1
ATOM 760 O O . HIS A 1 99 ? 7.568 1.561 -7.145 1.00 94.00 99 HIS A O 1
ATOM 766 N N . LEU A 1 100 ? 5.858 1.557 -8.613 1.00 90.19 100 LEU A N 1
ATOM 767 C CA . LEU A 1 100 ? 6.023 0.158 -9.024 1.00 90.19 100 LEU A CA 1
ATOM 768 C C . LEU A 1 100 ? 7.318 -0.080 -9.819 1.00 90.19 100 LEU A C 1
ATOM 770 O O . LEU A 1 100 ? 7.857 -1.184 -9.819 1.00 90.19 100 LEU A O 1
ATOM 774 N N . GLY A 1 101 ? 7.867 0.953 -10.464 1.00 88.06 101 GLY A N 1
ATOM 775 C CA . GLY A 1 101 ? 8.959 0.758 -11.416 1.00 88.06 101 GLY A CA 1
ATOM 776 C C . GLY A 1 101 ? 8.505 -0.103 -12.596 1.00 88.06 101 GLY A C 1
ATOM 777 O O . GLY A 1 101 ? 7.334 -0.082 -12.950 1.00 88.06 101 GLY A O 1
ATOM 778 N N . MET A 1 102 ? 9.433 -0.845 -13.198 1.00 86.31 102 MET A N 1
ATOM 779 C CA . MET A 1 102 ? 9.151 -1.630 -14.410 1.00 86.31 102 MET A CA 1
ATOM 780 C C . MET A 1 102 ? 8.508 -2.994 -14.124 1.00 86.31 102 MET A C 1
ATOM 782 O O . MET A 1 102 ? 7.819 -3.534 -14.976 1.00 86.31 102 MET A O 1
ATOM 786 N N . THR A 1 103 ? 8.778 -3.590 -12.958 1.00 85.62 103 THR A N 1
ATOM 787 C CA . THR A 1 103 ? 8.383 -4.979 -12.641 1.00 85.62 103 THR A CA 1
ATOM 788 C C . THR A 1 103 ? 7.671 -5.125 -11.298 1.00 85.62 103 THR A C 1
ATOM 790 O O . THR A 1 103 ? 7.278 -6.232 -10.922 1.00 85.62 103 THR A O 1
ATOM 793 N N . GLY A 1 104 ? 7.515 -4.035 -10.543 1.00 87.69 104 GLY A N 1
ATOM 794 C CA . GLY A 1 104 ? 6.789 -4.063 -9.282 1.00 87.69 104 GLY A CA 1
ATOM 795 C C . GLY A 1 104 ? 5.307 -4.321 -9.515 1.00 87.69 104 GLY A C 1
ATOM 796 O O . GLY A 1 104 ? 4.701 -3.797 -10.445 1.00 87.69 104 GLY A O 1
ATOM 797 N N . ARG A 1 105 ? 4.710 -5.123 -8.636 1.00 90.50 105 ARG A N 1
ATOM 798 C CA . ARG A 1 105 ? 3.291 -5.480 -8.681 1.00 90.50 105 ARG A CA 1
ATOM 799 C C . ARG A 1 105 ? 2.694 -5.440 -7.283 1.00 90.50 105 ARG A C 1
ATOM 801 O O . ARG A 1 105 ? 3.388 -5.732 -6.310 1.00 90.50 105 ARG A O 1
ATOM 808 N N . LEU A 1 106 ? 1.407 -5.121 -7.194 1.00 92.31 106 LEU A N 1
ATOM 809 C CA . LEU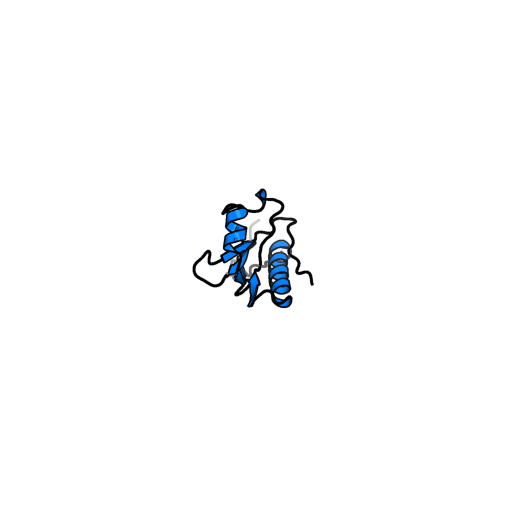 A 1 106 ? 0.628 -5.188 -5.958 1.00 92.31 106 LEU A CA 1
ATOM 810 C C . LEU A 1 106 ? -0.499 -6.203 -6.124 1.00 92.31 106 LEU A C 1
ATOM 812 O O . LEU A 1 106 ? -1.119 -6.286 -7.182 1.00 92.31 106 LEU A O 1
ATOM 816 N N . GLN A 1 107 ? -0.753 -6.971 -5.072 1.00 90.56 107 GLN A N 1
ATOM 817 C CA . GLN A 1 107 ? -1.803 -7.983 -5.031 1.00 90.56 107 GLN A CA 1
ATOM 818 C C . GLN A 1 107 ? -2.418 -8.012 -3.633 1.00 90.56 107 GLN A C 1
ATOM 820 O O . GLN A 1 107 ? -1.704 -7.855 -2.642 1.00 90.56 107 GLN A O 1
ATOM 825 N N . VAL A 1 108 ? -3.728 -8.226 -3.570 1.00 90.88 108 VAL A N 1
ATOM 826 C CA . VAL A 1 108 ? -4.456 -8.493 -2.326 1.00 90.88 108 VAL A CA 1
ATOM 827 C C . VAL A 1 108 ? -4.674 -9.998 -2.253 1.00 90.88 108 VAL A C 1
ATOM 829 O O . VAL A 1 108 ? -5.066 -10.608 -3.247 1.00 90.88 108 VAL A O 1
ATOM 832 N N . GLN A 1 109 ? -4.357 -10.591 -1.107 1.00 89.06 109 GLN A N 1
ATOM 833 C CA . GLN A 1 109 ? -4.511 -12.022 -0.847 1.00 89.06 109 GLN A CA 1
ATOM 834 C C . GLN A 1 109 ? -5.562 -12.208 0.260 1.00 89.06 109 GLN A C 1
ATOM 836 O O . GLN A 1 109 ? -5.618 -11.346 1.142 1.00 89.06 109 GLN A O 1
ATOM 841 N N . PRO A 1 110 ? -6.402 -13.256 0.181 1.00 75.44 110 PRO A N 1
ATOM 842 C CA . PRO A 1 110 ? -7.400 -13.573 1.201 1.00 75.44 110 PRO A CA 1
ATOM 843 C C . PRO A 1 110 ? -6.773 -14.055 2.514 1.00 75.44 110 PRO A C 1
ATOM 845 O O . PRO A 1 110 ? -5.639 -14.590 2.475 1.00 75.44 110 PRO A O 1
#

Radius of gyration: 23.81 Å; Cα contacts (8 Å, |Δi|>4): 121; chains: 1; bounding box: 28×45×82 Å

Foldseek 3Di:
DDDDDDDDDDDPPPPPPPDDDDDPQQVVLVVQQVVCVVVVQAQDQDQWDDDPDQVQDPPDGPVCVGVLRHRWGFHGWDDDRQKIWTATDDDGDGTDIDHQPPHRHDDDDD

Nearest PDB structures (foldseek):
  2f5p-assembly1_A  TM=9.272E-01  e=2.232E-05  Geobacillus stearothermophilus
  3gq3-assembly1_A  TM=9.290E-01  e=2.540E-05  Geobacillus stearothermophilus
  3twl-assembly1_A  TM=8.723E-01  e=1.594E-03  Arabidopsis thaliana
  3twm-assembly2_B  TM=8.318E-01  e=1.313E-03  Arabidopsis thaliana
  3twk-assembly3_A  TM=8.691E-01  e=1.081E-03  Arabidopsis thaliana